Protein AF-A0A6V7KBG9-F1 (afdb_monomer)

Nearest PDB structures (foldseek):
  6gaw-assembly1_BY  TM=3.212E-01  e=4.538E+00  Sus scrofa
  7u3d-assembly1_A  TM=3.704E-01  e=6.772E+00  Streptomyces venezuelae

Solvent-accessible surface area (backbone atoms only — not comparable to full-atom values): 4866 Å² total; pe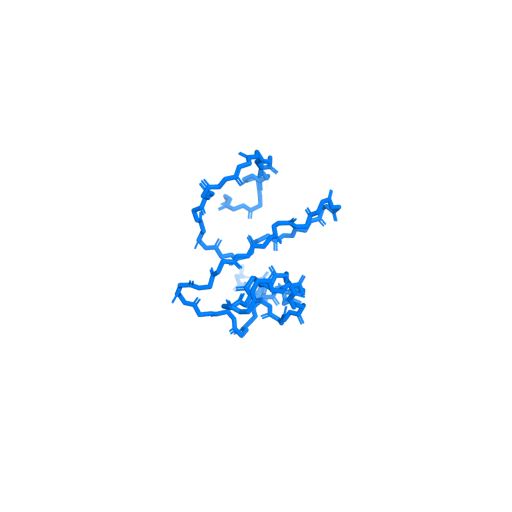r-residue (Å²): 134,96,78,85,74,88,69,75,78,76,68,74,42,77,38,32,34,53,43,95,86,76,45,75,44,81,40,52,57,80,74,66,55,98,86,68,47,69,54,81,64,93,71,86,66,78,80,88,64,97,76,81,90,87,79,87,87,84,90,78,78,62,84,83,77,114

Foldseek 3Di:
DPDPPPCPCPVQDWWWWQDPVRDTDTDTPVPDDPPTDTDDDPPDDDDPDDDDDPDDDDDDDCVVVD

InterPro domains:
  IPR006544 P-type ATPase, subfamily V [PTHR45630] (1-66)
  IPR008250 P-type ATPase, A domain superfamily [SSF81653] (14-66)
  IPR059000 P-type ATPase, A domain [PF00122] (12-66)

pLDDT: mean 70.09, std 13.55, range [41.41, 86.81]

Radius of gyration: 13.99 Å; Cα contacts (8 Å, |Δi|>4): 56; chains: 1; bounding box: 26×22×50 Å

Structure (mmCIF, N/CA/C/O b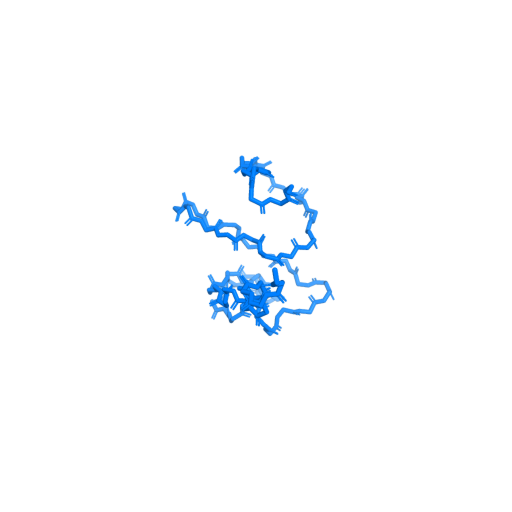ackbone):
data_AF-A0A6V7KBG9-F1
#
_entry.id   AF-A0A6V7KBG9-F1
#
loop_
_atom_site.group_PDB
_atom_site.id
_atom_site.type_symbol
_atom_site.label_atom_id
_atom_site.label_alt_id
_atom_site.label_comp_id
_atom_site.label_asym_id
_atom_site.label_entity_id
_atom_site.label_seq_id
_atom_site.pdbx_PDB_ins_code
_atom_site.Cartn_x
_atom_site.Cartn_y
_atom_site.Cartn_z
_atom_site.occupancy
_atom_site.B_iso_or_equiv
_atom_site.auth_seq_id
_atom_site.auth_comp_id
_atom_site.auth_asym_id
_atom_site.auth_atom_id
_atom_site.pdbx_PDB_model_num
ATOM 1 N N . ASN A 1 1 ? -12.504 9.697 34.900 1.00 41.41 1 ASN A N 1
ATOM 2 C CA . ASN A 1 1 ? -13.805 9.360 34.283 1.00 41.41 1 ASN A CA 1
ATOM 3 C C . ASN A 1 1 ? -13.677 9.450 32.776 1.00 41.41 1 ASN A C 1
ATOM 5 O O . ASN A 1 1 ? -13.712 10.522 32.190 1.00 41.41 1 ASN A O 1
ATOM 9 N N . GLN A 1 2 ? -13.396 8.280 32.223 1.00 48.12 2 GLN A N 1
ATOM 10 C CA . GLN A 1 2 ? -13.000 7.911 30.870 1.00 48.12 2 GLN A CA 1
ATOM 11 C C . GLN A 1 2 ? -14.104 8.224 29.848 1.00 48.12 2 GLN A C 1
ATOM 13 O O . GLN A 1 2 ? -14.928 7.375 29.528 1.00 48.12 2 GLN A O 1
ATOM 18 N N . LYS A 1 3 ? -14.175 9.476 29.387 1.00 53.25 3 LYS A N 1
ATOM 19 C CA . LYS A 1 3 ? -15.226 9.942 28.466 1.00 53.25 3 LYS A CA 1
ATOM 20 C C . LYS A 1 3 ? -14.703 10.862 27.357 1.00 53.25 3 LYS A C 1
ATOM 22 O O . LYS A 1 3 ? -15.394 11.790 26.962 1.00 53.25 3 LYS A O 1
ATOM 27 N N . ASN A 1 4 ? -13.485 10.639 26.858 1.00 52.78 4 ASN A N 1
ATOM 28 C CA . ASN A 1 4 ? -13.003 11.412 25.706 1.00 52.78 4 ASN A CA 1
ATOM 29 C C . ASN A 1 4 ? -11.952 10.691 24.845 1.00 52.78 4 ASN A C 1
ATOM 31 O O . ASN A 1 4 ? -10.916 11.257 24.532 1.00 52.78 4 ASN A O 1
ATOM 35 N N . LEU A 1 5 ? -12.185 9.420 24.504 1.00 52.75 5 LEU A N 1
ATOM 36 C CA . LEU A 1 5 ? -11.401 8.730 23.462 1.00 52.75 5 LEU A CA 1
ATOM 37 C C . LEU A 1 5 ? -12.291 8.005 22.439 1.00 52.75 5 LEU A C 1
ATOM 39 O O . LEU A 1 5 ? -11.817 7.192 21.661 1.00 52.75 5 LEU A O 1
ATOM 43 N N . HIS A 1 6 ? -13.595 8.298 22.420 1.00 44.25 6 HIS A N 1
ATOM 44 C CA . HIS A 1 6 ? -14.551 7.643 21.517 1.00 44.25 6 HIS A CA 1
ATOM 45 C C . HIS A 1 6 ? -14.748 8.413 20.199 1.00 44.25 6 HIS A C 1
ATOM 47 O O . HIS A 1 6 ? -15.782 8.321 19.544 1.00 44.25 6 HIS A O 1
ATOM 53 N N . GLY A 1 7 ? -13.763 9.227 19.836 1.00 45.31 7 GLY A N 1
ATOM 54 C CA . GLY A 1 7 ? -13.592 9.724 18.483 1.00 45.31 7 GLY A CA 1
ATOM 55 C C . GLY A 1 7 ? -12.413 8.977 17.903 1.00 45.31 7 GLY A C 1
ATOM 56 O O . GLY A 1 7 ? -11.345 9.559 17.782 1.00 45.31 7 GLY A O 1
ATOM 57 N N . THR A 1 8 ? -12.579 7.678 17.643 1.00 47.59 8 THR A N 1
ATOM 58 C CA . THR A 1 8 ? -11.724 6.937 16.719 1.00 47.59 8 THR A CA 1
ATOM 59 C C . THR A 1 8 ? -11.593 7.816 15.488 1.00 47.59 8 THR A C 1
ATOM 61 O O . THR A 1 8 ? -12.548 7.969 14.729 1.00 47.59 8 THR A O 1
ATOM 64 N N . VAL A 1 9 ? -10.455 8.498 15.381 1.00 47.72 9 VAL A N 1
ATOM 65 C CA . VAL A 1 9 ? -10.085 9.335 14.251 1.00 47.72 9 VAL A CA 1
ATOM 66 C C . VAL A 1 9 ? -9.912 8.369 13.087 1.00 47.72 9 VAL A C 1
ATOM 68 O O . VAL A 1 9 ? -8.813 7.952 12.750 1.00 47.72 9 VAL A O 1
ATOM 71 N N . ALA A 1 10 ? -11.023 7.955 12.487 1.00 51.66 10 ALA A N 1
ATOM 72 C CA . ALA A 1 10 ? -11.036 7.505 11.115 1.00 51.66 10 ALA A CA 1
ATOM 73 C C . ALA A 1 10 ? -10.812 8.775 10.294 1.00 51.66 10 ALA A C 1
ATOM 75 O O . ALA A 1 10 ? -11.756 9.385 9.795 1.00 51.66 10 ALA A O 1
ATOM 76 N N . SER A 1 11 ? -9.566 9.256 10.272 1.00 54.56 11 SER A N 1
ATOM 77 C CA . SER A 1 11 ? -9.166 10.291 9.333 1.00 54.56 11 SER A CA 1
ATOM 78 C C . SER A 1 11 ? -9.2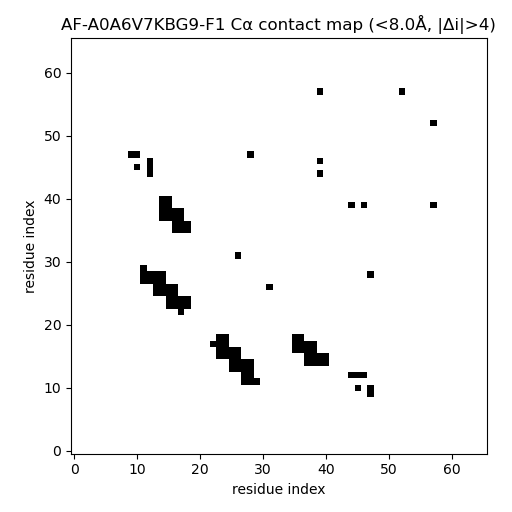48 9.632 7.967 1.00 54.56 11 SER A C 1
ATOM 80 O O . SER A 1 11 ? -8.348 8.899 7.566 1.00 54.56 11 SER A O 1
ATOM 82 N N . THR A 1 12 ? -10.394 9.789 7.310 1.00 57.00 12 THR A N 1
ATOM 83 C CA . THR A 1 12 ? -10.613 9.313 5.951 1.00 57.00 12 THR A CA 1
ATOM 84 C C . THR A 1 12 ? -9.772 10.187 5.038 1.00 57.00 12 THR A C 1
ATOM 86 O O . THR A 1 12 ? -10.202 11.249 4.588 1.00 57.00 12 THR A O 1
ATOM 89 N N . GLU A 1 13 ? -8.524 9.784 4.847 1.00 67.38 13 GLU A N 1
ATOM 90 C CA . GLU A 1 13 ? -7.609 10.452 3.939 1.00 67.38 13 GLU A CA 1
ATOM 91 C C . GLU A 1 13 ? -7.801 9.901 2.526 1.00 67.38 13 GLU A C 1
ATOM 93 O O . GLU A 1 13 ? -8.196 8.745 2.334 1.00 67.38 13 GLU A O 1
ATOM 98 N N . THR A 1 14 ? -7.571 10.753 1.532 1.00 75.06 14 THR A N 1
ATOM 99 C CA . THR A 1 14 ? -7.616 10.356 0.128 1.00 75.06 14 THR A CA 1
ATOM 100 C C . THR A 1 14 ? -6.289 9.715 -0.246 1.00 75.06 14 THR A C 1
ATOM 102 O O . THR A 1 14 ? -5.226 10.321 -0.126 1.00 75.06 14 THR A O 1
ATOM 105 N N . VAL A 1 15 ? -6.352 8.470 -0.697 1.00 80.06 15 VAL A N 1
ATOM 106 C CA . VAL A 1 15 ? -5.190 7.657 -1.059 1.00 80.06 15 VAL A CA 1
ATOM 107 C C . VAL A 1 15 ? -5.216 7.374 -2.551 1.00 80.06 15 VAL A C 1
ATOM 109 O O . VAL A 1 15 ? -6.278 7.310 -3.168 1.00 80.06 15 VAL A O 1
ATOM 112 N N . ARG A 1 16 ? -4.040 7.211 -3.153 1.00 85.31 16 ARG A N 1
ATOM 113 C CA . ARG A 1 16 ? -3.933 6.878 -4.574 1.00 85.31 16 ARG A CA 1
ATOM 114 C C . ARG A 1 16 ? -3.814 5.369 -4.720 1.00 85.31 16 ARG A C 1
ATOM 116 O O . ARG A 1 16 ? -2.801 4.816 -4.314 1.00 85.31 16 ARG A O 1
ATOM 123 N N . VAL A 1 17 ? -4.824 4.714 -5.282 1.00 86.81 17 VAL A N 1
ATOM 124 C CA . VAL A 1 17 ? -4.795 3.282 -5.611 1.00 86.81 17 VAL A CA 1
ATOM 125 C C . VAL A 1 17 ? -4.304 3.076 -7.036 1.00 86.81 17 VAL A C 1
ATOM 127 O O . VAL A 1 17 ? -4.672 3.819 -7.946 1.00 86.81 17 VAL A O 1
ATOM 130 N N . LEU A 1 18 ? -3.487 2.051 -7.242 1.00 84.81 18 LEU A N 1
ATOM 131 C CA . LEU A 1 18 ? -3.116 1.552 -8.555 1.00 84.81 18 LEU A CA 1
ATOM 132 C C . LEU A 1 18 ? -4.228 0.627 -9.049 1.00 84.81 18 LEU A C 1
ATOM 134 O O . LEU A 1 18 ? -4.442 -0.456 -8.505 1.00 84.81 18 LEU A O 1
ATOM 138 N N . ARG A 1 19 ? -4.937 1.055 -10.092 1.00 85.81 19 ARG A N 1
ATOM 139 C CA . ARG A 1 19 ? -5.913 0.212 -10.785 1.00 85.81 19 ARG A CA 1
ATOM 140 C C . ARG A 1 19 ? -5.197 -0.777 -11.700 1.00 85.81 19 ARG A C 1
ATOM 142 O O . ARG A 1 19 ? -4.118 -0.488 -12.211 1.00 85.81 19 ARG A O 1
ATOM 149 N N . ASP A 1 20 ? -5.861 -1.892 -11.995 1.00 80.69 20 ASP A N 1
ATOM 150 C CA . ASP A 1 20 ? -5.382 -2.937 -12.918 1.00 80.69 20 ASP A CA 1
ATOM 151 C C . ASP A 1 20 ? -5.020 -2.393 -14.316 1.00 80.69 20 ASP A C 1
ATOM 153 O O . ASP A 1 20 ? -4.133 -2.892 -14.998 1.00 80.69 20 ASP A O 1
ATOM 157 N N . SER A 1 21 ? -5.631 -1.274 -14.717 1.00 81.69 21 SER A N 1
ATOM 158 C CA . SER A 1 21 ? -5.295 -0.553 -15.951 1.00 81.69 21 SER A CA 1
ATOM 159 C C . SER A 1 21 ? -3.935 0.173 -15.921 1.00 81.69 21 SER A C 1
ATOM 161 O O . SER A 1 21 ? -3.599 0.850 -16.890 1.00 81.69 21 SER A O 1
ATOM 163 N N . GLY A 1 22 ? -3.177 0.094 -14.821 1.00 83.56 22 GLY A N 1
ATOM 164 C CA . GLY A 1 22 ? -1.892 0.777 -1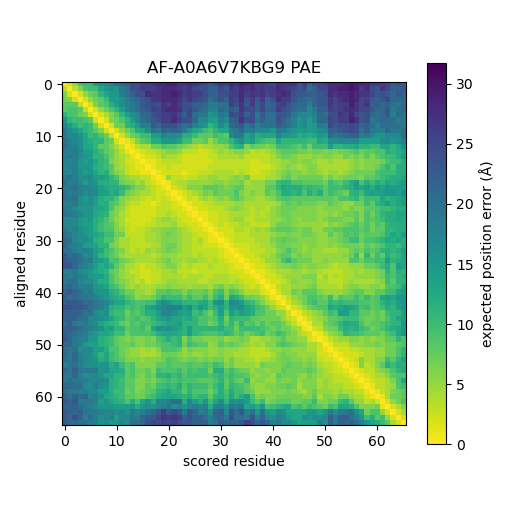4.626 1.00 83.56 22 GLY A CA 1
ATOM 165 C C . GLY A 1 22 ? -2.005 2.265 -14.276 1.00 83.56 22 GLY A C 1
ATOM 166 O O . GLY A 1 22 ? -0.993 2.959 -14.204 1.00 83.56 22 GLY A O 1
ATOM 167 N N . ASN A 1 23 ? -3.225 2.761 -14.056 1.00 85.38 23 ASN A N 1
ATOM 168 C CA . ASN A 1 23 ? -3.493 4.155 -13.716 1.00 85.38 23 ASN A CA 1
ATOM 169 C C . ASN A 1 23 ? -3.694 4.319 -12.209 1.00 85.38 23 ASN A C 1
ATOM 171 O O . ASN A 1 23 ? -4.312 3.473 -11.562 1.00 85.38 23 ASN A O 1
ATOM 175 N N . PHE A 1 24 ? -3.218 5.440 -11.669 1.00 84.12 24 PHE A N 1
ATOM 176 C CA . PHE A 1 24 ? -3.459 5.815 -10.280 1.00 84.12 24 PHE A CA 1
ATOM 177 C C . PHE A 1 24 ? -4.753 6.618 -10.163 1.00 84.12 24 PHE A C 1
ATOM 179 O O . PHE A 1 24 ? -4.918 7.635 -10.837 1.00 84.12 24 PHE A O 1
ATOM 186 N N . GLU A 1 25 ? -5.649 6.180 -9.286 1.00 86.25 25 GLU A N 1
ATOM 187 C CA . GLU A 1 25 ? -6.899 6.869 -8.970 1.00 86.25 25 GLU A CA 1
ATOM 188 C C . GLU A 1 25 ? -6.913 7.274 -7.498 1.00 86.25 25 GLU A C 1
ATOM 190 O O . GLU A 1 25 ? -6.489 6.514 -6.632 1.00 86.25 25 GLU A O 1
ATOM 195 N N . THR A 1 26 ? -7.408 8.473 -7.204 1.00 83.75 26 THR A N 1
ATOM 196 C CA . THR A 1 26 ? -7.583 8.933 -5.826 1.00 83.75 26 THR A CA 1
ATOM 197 C C . THR A 1 26 ? -8.925 8.448 -5.291 1.00 83.75 26 THR A C 1
ATOM 199 O O . THR A 1 26 ? -9.971 8.884 -5.768 1.00 83.75 26 THR A O 1
ATOM 202 N N . VAL A 1 27 ? -8.896 7.584 -4.281 1.00 84.69 27 VAL A N 1
ATOM 203 C CA . VAL A 1 27 ? -10.083 7.043 -3.605 1.00 84.69 27 VAL A CA 1
ATOM 204 C C . VAL A 1 27 ? -10.033 7.349 -2.111 1.00 84.69 27 VAL A C 1
ATOM 206 O O . VAL A 1 27 ? -8.988 7.720 -1.569 1.00 84.69 27 VAL A O 1
ATOM 209 N N . SER A 1 28 ? -11.168 7.220 -1.428 1.00 83.50 28 SER A N 1
ATOM 210 C CA . SER A 1 28 ? -11.191 7.320 0.029 1.00 83.50 28 SER A CA 1
ATOM 211 C C . SER A 1 28 ? -10.502 6.104 0.643 1.00 83.50 28 SER A C 1
ATOM 213 O O . SER A 1 28 ? -10.745 4.974 0.222 1.00 83.50 28 SER A O 1
ATOM 215 N N . SER A 1 29 ? -9.696 6.310 1.685 1.00 77.31 29 SER A N 1
ATOM 216 C CA . SER A 1 29 ? -9.133 5.215 2.492 1.00 77.31 29 SER A CA 1
ATOM 217 C C . SER A 1 29 ? -10.200 4.284 3.089 1.00 77.31 29 SER A C 1
ATOM 219 O O . SER A 1 29 ? -9.889 3.144 3.417 1.00 77.31 29 SER A O 1
ATOM 221 N N . SER A 1 30 ? -11.456 4.732 3.194 1.00 79.44 30 SER A N 1
ATOM 222 C CA . SER A 1 30 ? -12.593 3.900 3.616 1.00 79.44 30 SER A CA 1
ATOM 223 C C . SER A 1 30 ? -13.059 2.884 2.574 1.00 79.44 30 SER A C 1
ATOM 225 O O . SER A 1 30 ? -13.688 1.901 2.950 1.00 79.44 30 SER A O 1
ATOM 227 N N . ASP A 1 31 ? -12.769 3.120 1.295 1.00 81.44 31 ASP A N 1
ATOM 228 C CA . ASP A 1 31 ? -13.185 2.252 0.187 1.00 81.44 31 ASP A CA 1
ATOM 229 C C . ASP A 1 31 ? -12.094 1.236 -0.195 1.00 81.44 31 ASP A C 1
ATOM 231 O O . ASP A 1 31 ? -12.270 0.463 -1.136 1.00 81.44 31 ASP A O 1
ATOM 235 N N . LEU A 1 32 ? -10.958 1.239 0.517 1.00 77.12 32 LEU A N 1
ATOM 236 C CA . LEU A 1 32 ? -9.861 0.307 0.281 1.00 77.12 32 LEU A CA 1
ATOM 237 C C . LEU A 1 32 ? -10.260 -1.120 0.641 1.00 77.12 32 LEU A C 1
ATOM 239 O O . LEU A 1 32 ? -10.782 -1.389 1.726 1.00 77.12 32 LEU A O 1
ATOM 243 N N . VAL A 1 33 ? -9.909 -2.050 -0.241 1.00 81.88 33 VAL A N 1
ATOM 244 C CA . VAL A 1 33 ? -10.082 -3.484 -0.009 1.00 81.88 33 VAL A CA 1
ATOM 245 C C . VAL A 1 33 ? -8.731 -4.203 0.056 1.00 81.88 33 VAL A C 1
ATOM 247 O O . VAL A 1 33 ? -7.762 -3.769 -0.573 1.00 81.88 33 VAL A O 1
ATOM 250 N N . PRO A 1 34 ? -8.629 -5.322 0.801 1.00 79.12 34 PRO A N 1
ATOM 251 C CA . PRO A 1 34 ? -7.423 -6.142 0.800 1.00 79.12 34 PRO A CA 1
ATOM 252 C C . PRO A 1 34 ? -7.074 -6.605 -0.619 1.00 79.12 34 PRO A C 1
ATOM 254 O O . PRO A 1 34 ? -7.879 -7.264 -1.274 1.00 79.12 34 PRO A O 1
ATOM 257 N N . GLY A 1 35 ? -5.865 -6.275 -1.072 1.00 79.06 35 GLY A N 1
ATOM 258 C CA . GLY A 1 35 ? -5.390 -6.565 -2.429 1.00 79.06 35 GLY A CA 1
ATOM 259 C C . GLY A 1 35 ? -5.160 -5.320 -3.284 1.00 79.06 35 GLY A C 1
ATOM 260 O O . GLY A 1 35 ? -4.431 -5.406 -4.270 1.00 79.06 35 GLY A O 1
ATOM 261 N N . ASP A 1 36 ? -5.696 -4.165 -2.882 1.00 81.69 36 ASP A N 1
ATOM 262 C CA . ASP A 1 36 ? -5.393 -2.901 -3.545 1.00 81.69 36 ASP A CA 1
ATOM 263 C C . ASP A 1 36 ? -3.954 -2.45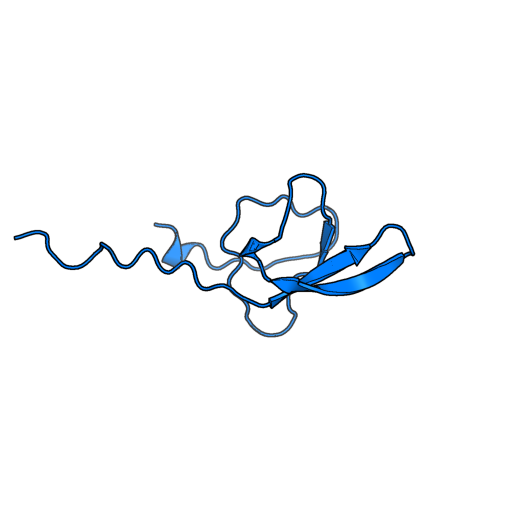9 -3.251 1.00 81.69 36 ASP A C 1
ATOM 265 O O . ASP A 1 36 ? -3.470 -2.501 -2.117 1.00 81.69 36 ASP A O 1
ATOM 269 N N . ILE A 1 37 ? -3.264 -2.000 -4.294 1.00 85.50 37 ILE A N 1
ATOM 270 C CA . ILE A 1 37 ? -1.929 -1.413 -4.180 1.00 85.50 37 ILE A CA 1
ATOM 271 C C . ILE A 1 37 ? -2.099 0.096 -4.070 1.00 85.50 37 ILE A C 1
ATOM 273 O O . ILE A 1 37 ? -2.663 0.719 -4.966 1.00 85.50 37 ILE A O 1
ATOM 277 N N . ILE A 1 38 ? -1.588 0.695 -2.997 1.00 83.62 38 ILE A N 1
ATOM 278 C CA . ILE A 1 38 ? -1.649 2.144 -2.779 1.00 83.62 38 ILE A CA 1
ATOM 279 C C . ILE A 1 38 ? -0.281 2.805 -2.946 1.00 83.62 38 ILE A C 1
ATOM 281 O O . ILE A 1 38 ? 0.746 2.270 -2.530 1.00 83.62 38 ILE A O 1
ATOM 285 N N . GLU A 1 39 ? -0.266 4.003 -3.527 1.00 82.00 39 GLU A N 1
ATOM 286 C CA . GLU A 1 39 ? 0.895 4.886 -3.526 1.00 82.00 39 GLU A CA 1
ATOM 287 C C . GLU A 1 39 ? 0.840 5.804 -2.302 1.00 82.00 39 GLU A C 1
ATOM 289 O O . GLU A 1 39 ? -0.100 6.584 -2.121 1.00 82.00 39 GLU A O 1
ATOM 294 N N . LEU A 1 40 ? 1.891 5.745 -1.484 1.00 77.12 40 LEU A N 1
ATOM 295 C CA . LEU A 1 40 ? 2.028 6.607 -0.318 1.00 77.12 40 LEU A CA 1
ATOM 296 C C . LEU A 1 40 ? 2.149 8.086 -0.737 1.00 77.12 40 LEU A C 1
ATOM 298 O O . LEU A 1 40 ? 2.869 8.413 -1.691 1.00 77.12 40 LEU A O 1
ATOM 302 N N . PRO A 1 41 ? 1.461 9.011 -0.046 1.00 71.19 41 PRO A N 1
ATOM 303 C CA . PRO A 1 41 ? 1.562 10.433 -0.342 1.00 71.19 41 PRO A CA 1
ATOM 304 C C . PRO A 1 41 ? 2.980 10.945 -0.056 1.00 71.19 41 PRO A C 1
ATOM 306 O O . PRO A 1 41 ? 3.556 10.696 1.000 1.00 71.19 41 PRO A O 1
ATOM 309 N N . ARG A 1 42 ? 3.549 11.710 -0.998 1.00 68.56 42 ARG A N 1
ATOM 310 C CA . ARG A 1 42 ? 4.900 12.299 -0.865 1.00 68.56 42 ARG A CA 1
ATOM 311 C C . ARG A 1 42 ? 4.966 13.438 0.154 1.00 68.56 42 ARG A C 1
ATOM 313 O O . ARG A 1 42 ? 6.051 13.814 0.589 1.00 68.56 42 ARG A O 1
ATOM 320 N N . HIS A 1 43 ? 3.816 14.003 0.506 1.00 60.72 43 HIS A N 1
ATOM 321 C CA . HIS A 1 43 ? 3.692 15.173 1.363 1.00 60.72 43 HIS A CA 1
ATOM 322 C C . HIS A 1 43 ? 2.808 14.813 2.553 1.00 60.72 43 HIS A C 1
ATOM 324 O O . HIS A 1 43 ? 1.633 15.139 2.555 1.00 60.72 43 HIS A O 1
ATOM 330 N N . GLN A 1 44 ? 3.394 14.106 3.524 1.00 59.31 44 GLN A N 1
ATOM 331 C CA . GLN A 1 44 ? 2.860 13.941 4.879 1.00 59.31 44 GLN A CA 1
ATOM 332 C C . GLN A 1 44 ? 1.380 13.507 4.918 1.00 59.31 44 GLN A C 1
ATOM 334 O O . GLN A 1 44 ? 0.499 14.328 5.139 1.00 59.31 44 GLN A O 1
ATOM 339 N N . GLY A 1 45 ? 1.126 12.213 4.710 1.00 63.41 45 GLY A N 1
ATOM 340 C CA . GLY A 1 45 ? -0.197 11.619 4.916 1.00 63.41 45 GLY A CA 1
ATOM 341 C C . GLY A 1 45 ? -0.167 10.537 5.986 1.00 63.41 45 GLY A C 1
ATOM 342 O O . GLY A 1 45 ? 0.868 9.904 6.218 1.00 63.41 45 GLY A O 1
ATOM 343 N N . THR A 1 46 ? -1.296 10.349 6.656 1.00 62.78 46 THR A N 1
ATOM 344 C CA . THR A 1 46 ? -1.470 9.346 7.705 1.00 62.78 46 THR A CA 1
ATOM 345 C C . THR A 1 46 ? -2.083 8.095 7.094 1.00 62.78 46 THR A C 1
ATOM 347 O O . THR A 1 46 ? -3.253 8.060 6.722 1.00 62.78 46 THR A O 1
ATOM 350 N N . VAL A 1 47 ? -1.293 7.029 7.007 1.00 64.62 47 VAL A N 1
ATOM 351 C CA . VAL A 1 47 ? -1.815 5.718 6.615 1.00 64.62 47 VAL A CA 1
ATOM 352 C C . VAL A 1 47 ? -2.455 5.084 7.842 1.00 64.62 47 VAL A C 1
ATOM 354 O O . VAL A 1 47 ? -1.766 4.677 8.771 1.00 64.62 47 VAL A O 1
ATOM 357 N N . VAL A 1 48 ? -3.783 5.035 7.850 1.00 59.22 48 VAL A N 1
ATOM 358 C CA . VAL A 1 48 ? -4.600 4.483 8.946 1.00 59.22 48 VAL A CA 1
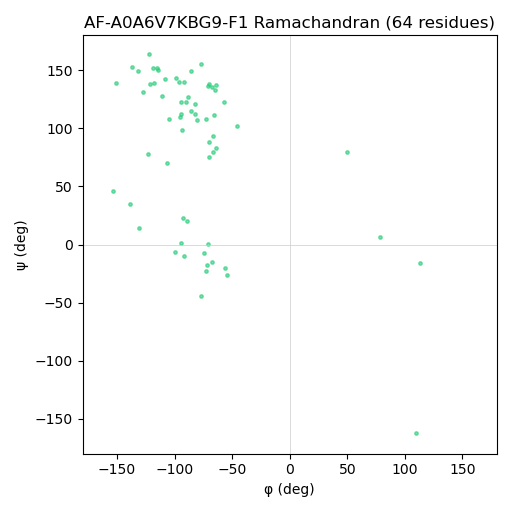ATOM 359 C C . VAL A 1 48 ? -4.882 2.979 8.794 1.00 59.22 48 VAL A C 1
ATOM 361 O O . VAL A 1 48 ? -5.829 2.467 9.384 1.00 59.22 48 VAL A O 1
ATOM 364 N N . CYS A 1 49 ? -4.086 2.256 8.003 1.00 65.19 49 CYS A N 1
ATOM 365 C CA . CYS A 1 49 ? -4.271 0.825 7.764 1.00 65.19 49 CYS A CA 1
ATOM 366 C C . CYS A 1 49 ? -2.978 0.018 7.917 1.00 65.19 49 CYS A C 1
ATOM 368 O O . CYS A 1 49 ? -1.882 0.488 7.600 1.00 65.19 49 CYS A O 1
ATOM 370 N N . ASP A 1 50 ? -3.135 -1.235 8.348 1.00 72.06 50 ASP A N 1
ATOM 371 C CA . ASP A 1 50 ? -2.066 -2.228 8.332 1.00 72.06 50 ASP A CA 1
ATOM 372 C C . ASP A 1 50 ? -1.708 -2.532 6.873 1.00 72.06 50 ASP A C 1
ATOM 374 O O . ASP A 1 50 ? -2.506 -3.092 6.117 1.00 72.06 50 ASP A O 1
ATOM 378 N N . SER A 1 51 ? -0.516 -2.119 6.449 1.00 71.88 51 SER A N 1
ATOM 379 C CA . SER A 1 51 ? -0.068 -2.233 5.061 1.00 71.88 51 SER A CA 1
ATOM 380 C C . SER A 1 51 ? 1.378 -2.710 4.982 1.00 71.88 51 SER A C 1
ATOM 382 O O . SER A 1 51 ? 2.176 -2.521 5.899 1.00 71.88 51 SER A O 1
ATOM 384 N N . VAL A 1 52 ? 1.713 -3.366 3.870 1.00 78.50 52 VAL A N 1
ATOM 385 C CA . VAL A 1 52 ? 3.060 -3.879 3.603 1.00 78.50 52 VAL A CA 1
ATOM 386 C C . VAL A 1 52 ? 3.680 -3.070 2.473 1.00 78.50 52 VAL A C 1
ATOM 388 O O . VAL A 1 52 ? 3.095 -2.936 1.397 1.00 78.50 52 VAL A O 1
ATOM 391 N N . LEU A 1 53 ? 4.886 -2.548 2.700 1.00 81.56 53 LEU A N 1
ATOM 392 C CA . LEU A 1 53 ? 5.636 -1.834 1.674 1.00 81.56 53 LEU A CA 1
ATOM 393 C C . LEU A 1 53 ? 6.172 -2.826 0.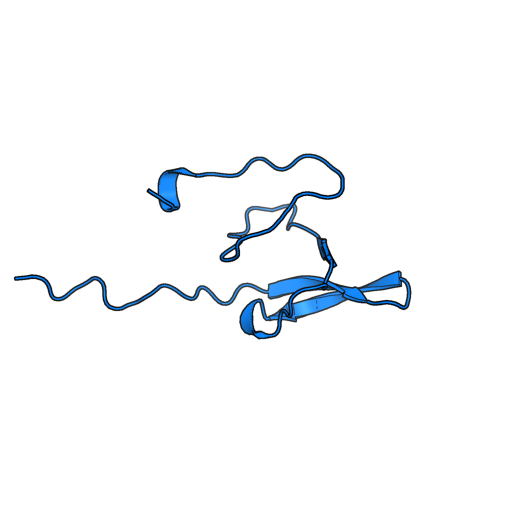633 1.00 81.56 53 LEU A C 1
ATOM 395 O O . LEU A 1 53 ? 7.108 -3.574 0.903 1.00 81.56 53 LEU A O 1
ATOM 399 N N . LEU A 1 54 ? 5.589 -2.812 -0.566 1.00 83.12 54 LEU A N 1
ATOM 400 C CA . LEU A 1 54 ? 6.032 -3.659 -1.678 1.00 83.12 54 LEU A CA 1
ATOM 401 C C . LEU A 1 54 ? 7.308 -3.123 -2.338 1.00 83.12 54 LEU A C 1
ATOM 403 O O . LEU A 1 54 ? 8.224 -3.884 -2.641 1.00 83.12 54 LEU A O 1
ATOM 407 N N . THR A 1 55 ? 7.371 -1.810 -2.573 1.00 78.94 55 THR A N 1
ATOM 408 C CA . THR A 1 55 ? 8.487 -1.160 -3.273 1.00 78.94 55 THR A CA 1
ATOM 409 C C . THR A 1 55 ? 8.670 0.278 -2.803 1.00 78.94 55 THR A C 1
ATOM 411 O O . THR A 1 55 ? 7.691 1.013 -2.680 1.00 78.94 55 THR A O 1
ATOM 414 N N . GLY A 1 56 ? 9.921 0.709 -2.634 1.00 78.00 56 GLY A N 1
ATOM 415 C CA . GLY A 1 56 ? 10.274 2.086 -2.282 1.00 78.00 56 GLY A CA 1
ATOM 416 C C . GLY A 1 56 ? 10.814 2.218 -0.861 1.00 78.00 56 GLY A C 1
ATOM 417 O O . GLY A 1 56 ? 11.249 1.244 -0.256 1.00 78.00 56 GLY A O 1
ATOM 418 N N . HIS A 1 57 ? 10.812 3.445 -0.347 1.00 73.12 57 HIS A N 1
ATOM 419 C CA . HIS A 1 57 ? 11.171 3.770 1.031 1.00 73.12 57 HIS A CA 1
ATOM 420 C C . HIS A 1 57 ? 10.037 4.588 1.640 1.00 73.12 57 HIS A C 1
ATOM 422 O O . HIS A 1 57 ? 9.604 5.578 1.048 1.00 73.12 57 HIS A O 1
ATOM 428 N N . CYS A 1 58 ? 9.588 4.205 2.831 1.00 71.50 58 CYS A N 1
ATOM 429 C CA . CYS A 1 58 ? 8.660 4.992 3.630 1.00 71.50 58 CYS A CA 1
ATOM 430 C C . CYS A 1 58 ? 9.292 5.307 4.986 1.00 71.50 58 CYS A C 1
ATOM 432 O O . CYS A 1 58 ? 9.920 4.448 5.601 1.00 71.50 58 CYS A O 1
ATOM 434 N N . ILE A 1 59 ? 9.120 6.542 5.453 1.00 74.56 59 ILE A N 1
ATOM 435 C CA . ILE A 1 59 ? 9.421 6.917 6.834 1.00 74.56 59 ILE A CA 1
ATOM 436 C C . ILE A 1 59 ? 8.070 7.055 7.517 1.00 74.56 59 ILE A C 1
ATOM 438 O O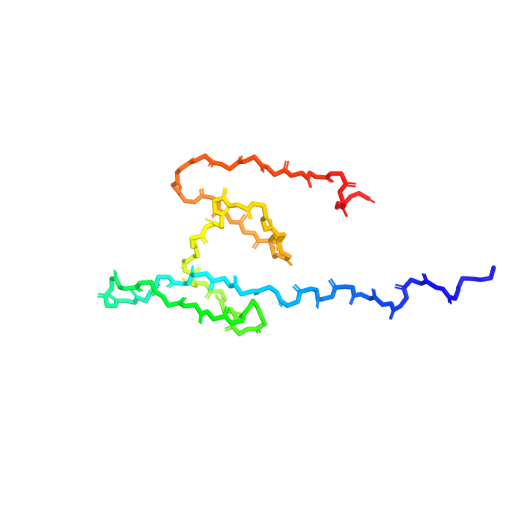 . ILE A 1 59 ? 7.313 7.975 7.210 1.00 74.56 59 ILE A O 1
ATOM 442 N N . LEU A 1 60 ? 7.759 6.105 8.390 1.00 70.69 60 LEU A N 1
ATOM 443 C CA . LEU A 1 60 ? 6.528 6.109 9.163 1.00 70.69 60 LEU A CA 1
ATOM 444 C C . LEU A 1 60 ? 6.808 6.724 10.526 1.00 70.69 60 LEU A C 1
ATOM 446 O O . LEU A 1 60 ? 7.851 6.485 11.134 1.00 70.69 60 LEU A O 1
ATOM 450 N N . ASN A 1 61 ? 5.869 7.536 10.992 1.00 67.88 61 ASN A N 1
ATOM 451 C CA . ASN A 1 61 ? 5.899 8.015 12.356 1.00 67.88 61 ASN A CA 1
ATOM 452 C C . ASN A 1 61 ? 5.046 7.088 13.229 1.00 67.88 61 ASN A C 1
ATOM 454 O O . ASN A 1 61 ? 3.829 7.235 13.287 1.00 67.88 61 ASN A O 1
ATOM 458 N N . GLU A 1 62 ? 5.692 6.153 13.923 1.00 65.25 62 GLU A N 1
ATOM 459 C CA . GLU A 1 62 ? 5.025 5.208 14.831 1.00 65.25 62 GLU A CA 1
ATOM 460 C C . GLU A 1 62 ? 4.573 5.853 16.155 1.00 65.25 62 GLU A C 1
ATOM 462 O O . GLU A 1 62 ? 3.848 5.229 16.922 1.00 65.25 62 GLU A O 1
ATOM 467 N N . SER A 1 63 ? 4.938 7.114 16.429 1.00 60.38 63 SER A N 1
ATOM 468 C CA . SER A 1 63 ? 4.6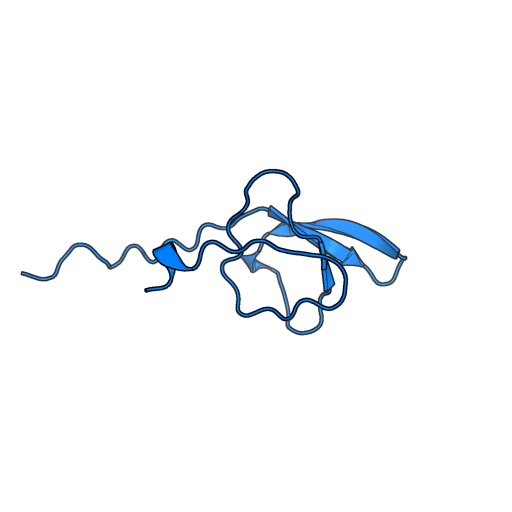00 7.779 17.704 1.00 60.38 63 SER A CA 1
ATOM 469 C C . SER A 1 63 ? 3.107 8.062 17.903 1.00 60.38 63 SER A C 1
ATOM 471 O O . SER A 1 63 ? 2.694 8.346 19.022 1.00 60.38 63 SER A O 1
ATOM 473 N N . MET A 1 64 ? 2.297 7.985 16.842 1.00 53.22 64 MET A N 1
ATOM 474 C CA . MET A 1 64 ? 0.836 8.112 16.922 1.00 53.22 64 MET A CA 1
ATOM 475 C C . MET A 1 64 ? 0.129 6.752 17.093 1.00 53.22 64 MET A C 1
ATOM 477 O O . MET A 1 64 ? -1.072 6.728 17.350 1.00 53.22 64 MET A O 1
ATOM 481 N N . LEU A 1 65 ? 0.855 5.635 16.943 1.00 45.75 65 LEU A N 1
ATOM 482 C CA . LEU A 1 65 ? 0.318 4.268 17.011 1.00 45.75 65 LEU A CA 1
ATOM 483 C C . LEU A 1 65 ? 0.561 3.581 18.372 1.00 45.75 65 LEU A C 1
ATOM 485 O O . LEU A 1 65 ? 0.037 2.494 18.603 1.00 45.75 65 LEU A O 1
ATOM 489 N N . THR A 1 66 ? 1.325 4.205 19.275 1.00 43.84 66 THR A N 1
ATOM 490 C CA . THR A 1 66 ? 1.499 3.770 20.676 1.00 43.84 66 THR A CA 1
ATOM 491 C C . THR A 1 66 ? 0.483 4.421 21.601 1.00 43.84 66 THR A C 1
ATOM 493 O O . THR A 1 66 ? -0.119 3.698 22.423 1.00 43.84 66 THR A O 1
#

Sequence (66 aa):
NQKNLHGTVASTETVRVLRDSGNFETVSSSDLVPGDIIELPRHQGTVVCDSVLLTGHCILNESMLT

Secondary structure (DSSP, 8-state):
---S---------EEEEE-TTS-EEEEEGGG--TT-EEEPPSS-----S-----SS-----GGGT-

Mean predicted aligned error: 10.42 Å

Organism: NCBI:txid1563983